Protein AF-A0A9P7CN71-F1 (afdb_monomer_lite)

Sequence (137 aa):
MPISDICSRIMKSNPVYAEQPRELWTERIKKVLKEKPFFGEIQRKGKTADGSPKENLYYYNSELDPVEWRKATYTQVGRSARKCTLKDKQYFWKIPPKLGRHRSSYIPPPANPSEIKSKRSRQFEQNENNEPKKTKL

Foldseek 3Di:
DFLVVVLVVVCVVPVVVVVDDSVVSSVVSVVVLVPQPQKDWEDADDADPVRHGDGIDIFGHLVRDPDVVVSVVCVVPDDGDDPVNSYRDDDDDDDPPDPPPDDDPDPDDPPDPVVVVVVVVVVVVVVVVPDDDDDDD

pLDDT: mean 79.13, std 15.96, range [38.88, 96.06]

Radius of gyration: 28.4 Å; chains: 1; bounding box: 58×43×79 Å

Structure (mmCIF, N/CA/C/O backbone):
data_AF-A0A9P7CN71-F1
#
_entry.id   AF-A0A9P7CN71-F1
#
loop_
_atom_site.group_PDB
_atom_site.id
_atom_site.type_symbol
_atom_site.label_atom_id
_atom_site.label_alt_id
_atom_site.label_comp_id
_atom_site.label_asym_id
_atom_site.label_entity_id
_atom_site.label_seq_id
_atom_site.pdbx_PDB_ins_code
_atom_site.Cartn_x
_atom_site.Cartn_y
_atom_site.Cartn_z
_atom_site.occupancy
_atom_site.B_iso_or_equiv
_atom_site.auth_seq_id
_atom_site.auth_comp_id
_atom_site.auth_asym_id
_atom_site.auth_atom_id
_atom_site.pdbx_PDB_model_num
ATOM 1 N N . MET A 1 1 ? 2.299 1.800 1.658 1.00 88.62 1 MET A N 1
ATOM 2 C CA . MET A 1 1 ? 1.916 2.703 0.557 1.00 88.62 1 MET A CA 1
ATOM 3 C C . MET A 1 1 ? 0.434 2.514 0.263 1.00 88.62 1 MET A C 1
ATOM 5 O O . MET A 1 1 ? 0.020 1.360 0.231 1.00 88.62 1 MET A O 1
ATOM 9 N N . PRO A 1 2 ? -0.372 3.580 0.143 1.00 93.69 2 PRO A N 1
ATOM 10 C CA . PRO A 1 2 ? -1.784 3.451 -0.221 1.00 93.69 2 PRO A CA 1
ATOM 11 C C . PRO A 1 2 ? -1.941 3.024 -1.689 1.00 93.69 2 PRO A C 1
ATOM 13 O O . PRO A 1 2 ? -1.041 3.264 -2.496 1.00 93.69 2 PRO A O 1
ATOM 16 N N . ILE A 1 3 ? -3.071 2.398 -2.039 1.00 94.50 3 ILE A N 1
ATOM 17 C CA . ILE A 1 3 ? -3.328 1.925 -3.415 1.00 94.50 3 ILE A CA 1
ATOM 18 C C . ILE A 1 3 ? -3.341 3.098 -4.396 1.00 94.50 3 ILE A C 1
ATOM 20 O O . ILE A 1 3 ? -2.795 2.978 -5.491 1.00 94.50 3 ILE A O 1
ATOM 24 N N . SER A 1 4 ? -3.898 4.238 -3.986 1.00 92.94 4 SER A N 1
ATOM 25 C CA . SER A 1 4 ? -3.898 5.473 -4.768 1.00 92.94 4 SER A CA 1
ATOM 26 C C . SER A 1 4 ? -2.498 5.888 -5.246 1.00 92.94 4 SER A C 1
ATOM 28 O O . SER A 1 4 ? -2.334 6.190 -6.428 1.00 92.94 4 SER A O 1
ATOM 30 N N . ASP A 1 5 ? -1.489 5.849 -4.367 1.00 94.12 5 ASP A N 1
ATOM 31 C CA . ASP A 1 5 ? -0.086 6.173 -4.681 1.00 94.12 5 ASP A CA 1
ATOM 32 C C . ASP A 1 5 ? 0.562 5.089 -5.557 1.00 94.12 5 ASP A C 1
ATOM 34 O O . ASP A 1 5 ? 1.234 5.407 -6.537 1.00 94.12 5 ASP A O 1
ATOM 38 N N . ILE A 1 6 ? 0.300 3.804 -5.280 1.00 93.75 6 ILE A N 1
ATOM 39 C CA . ILE A 1 6 ? 0.780 2.695 -6.128 1.00 93.75 6 ILE A CA 1
ATOM 40 C C . ILE A 1 6 ? 0.279 2.871 -7.568 1.00 93.75 6 ILE A C 1
ATOM 42 O O . ILE A 1 6 ? 1.067 2.814 -8.511 1.00 93.75 6 ILE A O 1
ATOM 46 N N . CYS A 1 7 ? -1.019 3.129 -7.731 1.00 93.81 7 CYS A N 1
ATOM 47 C CA . CYS A 1 7 ? -1.660 3.335 -9.026 1.00 93.81 7 CYS A CA 1
ATOM 48 C C . CYS A 1 7 ? -1.035 4.524 -9.775 1.00 93.81 7 CYS A C 1
ATOM 50 O O . CYS A 1 7 ? -0.598 4.377 -10.916 1.00 93.81 7 CYS A O 1
ATOM 52 N N . SER A 1 8 ? -0.875 5.667 -9.098 1.00 93.62 8 SER A N 1
ATOM 53 C CA . SER A 1 8 ? -0.239 6.856 -9.677 1.00 93.62 8 SER A CA 1
ATOM 54 C C . SER A 1 8 ? 1.209 6.602 -10.118 1.00 93.62 8 SER A C 1
ATOM 56 O O . SER A 1 8 ? 1.625 7.072 -11.176 1.00 93.62 8 SER A O 1
ATOM 58 N N . ARG A 1 9 ? 1.992 5.838 -9.344 1.00 93.38 9 ARG A N 1
ATOM 59 C CA . ARG A 1 9 ? 3.378 5.491 -9.708 1.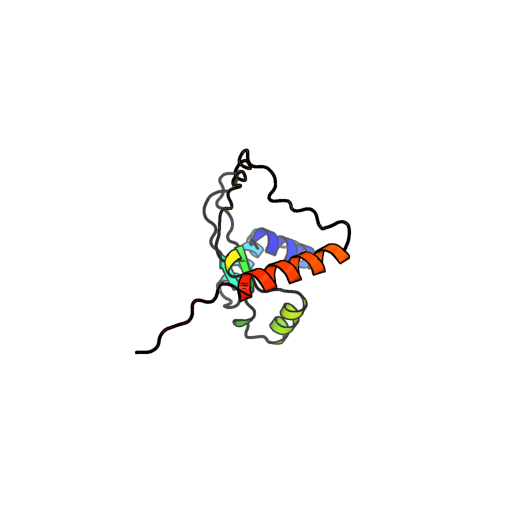00 93.38 9 ARG A CA 1
ATOM 60 C C . ARG A 1 9 ? 3.452 4.568 -10.915 1.00 93.38 9 ARG A C 1
ATOM 62 O O . ARG A 1 9 ? 4.297 4.799 -11.774 1.00 93.38 9 ARG A O 1
ATOM 69 N N . ILE A 1 10 ? 2.576 3.565 -10.993 1.00 92.69 10 ILE A N 1
ATOM 70 C CA . ILE A 1 10 ? 2.508 2.646 -12.137 1.00 92.69 10 ILE A CA 1
ATOM 71 C C . ILE A 1 10 ? 2.222 3.435 -13.416 1.00 92.69 10 ILE A C 1
ATOM 73 O O . ILE A 1 10 ? 2.990 3.330 -14.371 1.00 92.69 10 ILE A O 1
ATOM 77 N N . MET A 1 11 ? 1.195 4.289 -13.392 1.00 92.00 11 MET A N 1
ATOM 78 C CA . MET A 1 11 ? 0.826 5.141 -14.529 1.00 92.00 11 MET A CA 1
ATOM 79 C C . MET A 1 11 ? 1.957 6.094 -14.931 1.00 92.00 11 MET A C 1
ATOM 81 O O . MET A 1 11 ? 2.211 6.288 -16.114 1.00 92.00 11 MET A O 1
ATOM 85 N N . LYS A 1 12 ? 2.685 6.653 -13.956 1.00 92.31 12 LYS A N 1
ATOM 86 C CA . LYS A 1 12 ? 3.843 7.515 -14.229 1.00 92.31 12 LYS A CA 1
ATOM 87 C C . LYS A 1 12 ? 5.017 6.752 -14.851 1.00 92.31 12 LYS A C 1
ATOM 89 O O . LYS A 1 12 ? 5.702 7.297 -15.708 1.00 92.31 12 LYS A O 1
ATOM 94 N N . SER A 1 13 ? 5.285 5.528 -14.396 1.00 92.62 13 SER A N 1
ATOM 95 C CA . SER A 1 13 ? 6.391 4.708 -14.911 1.00 92.62 13 SER A CA 1
ATOM 96 C C . SER A 1 13 ? 6.112 4.098 -16.280 1.00 92.62 13 SER A C 1
ATOM 98 O O . SER A 1 13 ? 7.044 3.865 -17.043 1.00 92.62 13 SER A O 1
ATOM 100 N N . ASN A 1 14 ? 4.845 3.818 -16.580 1.00 91.38 14 ASN A N 1
ATOM 101 C CA . ASN A 1 14 ? 4.437 3.221 -17.836 1.00 91.38 14 ASN A CA 1
ATOM 102 C C . ASN A 1 14 ? 3.117 3.870 -18.295 1.00 91.38 14 ASN A C 1
ATOM 104 O O . ASN A 1 14 ? 2.047 3.505 -17.794 1.00 91.38 14 ASN A O 1
ATOM 108 N N . PRO A 1 15 ? 3.189 4.828 -19.237 1.00 89.00 15 PRO A N 1
ATOM 109 C CA . PRO A 1 15 ? 2.038 5.621 -19.654 1.00 89.00 15 PRO A CA 1
ATOM 110 C C . PRO A 1 15 ? 0.995 4.811 -20.431 1.00 89.00 15 PRO A C 1
ATOM 112 O O . PRO A 1 15 ? -0.152 5.237 -20.497 1.00 89.00 15 PRO A O 1
ATOM 115 N N . VAL A 1 16 ? 1.337 3.623 -20.946 1.00 90.81 16 VAL A N 1
ATOM 116 C CA . VAL A 1 16 ? 0.387 2.730 -21.642 1.00 90.81 16 VAL A CA 1
ATOM 117 C C . VAL A 1 16 ? -0.798 2.373 -20.739 1.00 90.81 16 VAL A C 1
ATOM 119 O O . VAL A 1 16 ? -1.925 2.204 -21.191 1.00 90.81 16 VAL A O 1
ATOM 122 N N . TYR A 1 17 ? -0.577 2.308 -19.425 1.00 86.88 17 TYR A N 1
ATOM 123 C CA . TYR A 1 17 ? -1.642 1.997 -18.476 1.00 86.88 17 TYR A CA 1
ATOM 124 C C . TYR A 1 17 ? -2.588 3.174 -18.195 1.00 86.88 17 TYR A C 1
ATOM 126 O O . TYR A 1 17 ? -3.634 2.957 -17.586 1.00 86.88 17 TYR A O 1
ATOM 134 N N . ALA A 1 18 ? -2.265 4.394 -18.638 1.00 86.31 18 ALA A N 1
ATOM 135 C CA . ALA A 1 18 ? -3.106 5.575 -18.441 1.00 86.31 18 ALA A CA 1
ATOM 136 C C . ALA A 1 18 ? -4.324 5.630 -19.384 1.00 86.31 18 ALA A C 1
ATOM 138 O O . ALA A 1 18 ? -5.238 6.410 -19.137 1.00 86.31 18 ALA A O 1
ATOM 139 N N . GLU A 1 19 ? -4.368 4.795 -20.429 1.00 88.50 19 GLU A N 1
ATOM 140 C CA . GLU A 1 19 ? -5.502 4.725 -21.368 1.00 88.50 19 GLU A CA 1
ATOM 141 C C . GLU A 1 19 ? -6.773 4.134 -20.740 1.00 88.50 19 GLU A C 1
ATOM 143 O O . GLU A 1 19 ? -7.879 4.328 -21.238 1.00 88.50 19 GLU A O 1
ATOM 148 N N . GLN A 1 20 ? -6.622 3.385 -19.648 1.00 88.75 20 GLN A N 1
ATOM 149 C CA . GLN A 1 20 ? -7.712 2.691 -18.969 1.00 88.75 20 GLN A CA 1
ATOM 150 C C . GLN A 1 20 ? -8.155 3.449 -17.708 1.00 88.75 20 GLN A C 1
ATOM 152 O O . GLN A 1 20 ? -7.338 4.127 -17.076 1.00 88.75 20 GLN A O 1
ATOM 157 N N . PRO A 1 21 ? -9.425 3.300 -17.280 1.00 91.44 21 PRO A N 1
ATOM 158 C CA . PRO A 1 21 ? -9.941 4.002 -16.112 1.00 91.44 21 PRO A CA 1
ATOM 159 C C . PRO A 1 21 ? -9.189 3.620 -14.833 1.00 91.44 21 PRO A C 1
ATOM 161 O O . PRO A 1 21 ? -8.796 2.467 -14.611 1.00 91.44 21 PRO A O 1
ATOM 164 N N . ARG A 1 22 ? -9.001 4.609 -13.955 1.00 90.12 22 ARG A N 1
ATOM 165 C CA . ARG A 1 22 ? -8.217 4.460 -12.722 1.00 90.12 22 ARG A CA 1
ATOM 166 C C . ARG A 1 22 ? -8.863 3.487 -11.742 1.00 90.12 22 ARG A C 1
ATOM 168 O O . ARG A 1 22 ? -8.158 2.796 -11.005 1.00 90.12 22 ARG A O 1
ATOM 175 N N . GLU A 1 23 ? -10.185 3.410 -11.738 1.00 91.62 23 GLU A N 1
ATOM 176 C CA . GLU A 1 23 ? -10.988 2.524 -10.897 1.00 91.62 23 GLU A CA 1
ATOM 177 C C . GLU A 1 23 ? -10.666 1.060 -11.209 1.00 91.62 23 GLU A C 1
ATOM 179 O O . GLU A 1 23 ? -10.363 0.278 -10.309 1.00 91.62 23 GLU A O 1
ATOM 184 N N . LEU A 1 24 ? -10.598 0.722 -12.498 1.00 92.88 24 LEU A N 1
ATOM 185 C CA . LEU A 1 24 ? -10.271 -0.620 -12.973 1.00 92.88 24 LEU A CA 1
ATOM 186 C C . LEU A 1 24 ? -8.857 -1.040 -12.551 1.00 92.88 24 LEU A C 1
ATOM 188 O O . LEU A 1 24 ? -8.647 -2.166 -12.094 1.00 92.88 24 LEU A O 1
ATOM 192 N N . TRP A 1 25 ? -7.882 -0.131 -12.624 1.00 92.50 25 TRP A N 1
ATOM 193 C CA . TRP A 1 25 ? -6.540 -0.399 -12.101 1.00 92.50 25 TRP A CA 1
ATOM 194 C C . TRP A 1 25 ? -6.509 -0.535 -10.586 1.00 92.50 25 TRP A C 1
ATOM 196 O O . TRP A 1 25 ? -5.825 -1.412 -10.062 1.00 92.50 25 TRP A O 1
ATOM 206 N N . THR A 1 26 ? -7.273 0.290 -9.879 1.00 92.56 26 THR A N 1
ATOM 207 C CA . THR A 1 26 ? -7.370 0.253 -8.417 1.00 92.56 26 THR A CA 1
ATOM 208 C C . THR A 1 26 ? -7.888 -1.102 -7.938 1.00 92.56 26 THR A C 1
ATOM 210 O O . THR A 1 26 ? -7.305 -1.698 -7.029 1.00 92.56 26 THR A O 1
ATOM 213 N N . GLU A 1 27 ? -8.922 -1.643 -8.584 1.00 94.50 27 GLU A N 1
ATOM 214 C CA . GLU A 1 27 ? -9.450 -2.973 -8.270 1.00 94.50 27 GLU A CA 1
ATOM 215 C C . GLU A 1 27 ? -8.464 -4.094 -8.607 1.00 94.50 27 GLU A C 1
ATOM 217 O O . GLU A 1 27 ? -8.239 -4.987 -7.784 1.00 94.50 27 GLU A O 1
ATOM 222 N N . ARG A 1 28 ? -7.816 -4.027 -9.777 1.00 94.75 28 ARG A N 1
ATOM 223 C CA . ARG A 1 28 ? -6.788 -5.002 -10.178 1.00 94.75 28 ARG A CA 1
ATOM 224 C C . ARG A 1 28 ? -5.624 -5.031 -9.192 1.00 94.75 28 ARG A C 1
ATOM 226 O O . ARG A 1 28 ? -5.231 -6.105 -8.741 1.00 94.75 28 ARG A O 1
ATOM 233 N N . ILE A 1 29 ? -5.110 -3.863 -8.811 1.00 95.19 29 ILE A N 1
ATOM 234 C CA . ILE A 1 29 ? -4.029 -3.733 -7.829 1.00 95.19 29 ILE A CA 1
ATOM 235 C C . ILE A 1 29 ? -4.480 -4.308 -6.484 1.00 95.19 29 ILE A C 1
ATOM 237 O O . ILE A 1 29 ? -3.772 -5.123 -5.898 1.00 95.19 29 ILE A O 1
ATOM 241 N N . LYS A 1 30 ? -5.685 -3.959 -6.017 1.00 95.25 30 LYS A N 1
ATOM 242 C CA . LYS A 1 30 ? -6.244 -4.484 -4.764 1.00 95.25 30 LYS A CA 1
ATOM 243 C C . LYS A 1 30 ? -6.354 -6.010 -4.771 1.00 95.25 30 LYS A C 1
ATOM 245 O O . LYS A 1 30 ? -6.052 -6.638 -3.759 1.00 95.25 30 LYS A O 1
ATOM 250 N N . LYS A 1 31 ? -6.757 -6.608 -5.896 1.00 96.06 31 LYS A N 1
ATOM 251 C CA . LYS A 1 31 ? -6.814 -8.066 -6.064 1.00 96.06 31 LYS A CA 1
ATOM 252 C C . LYS A 1 31 ? -5.422 -8.687 -5.946 1.00 96.06 31 LYS A C 1
ATOM 254 O O . LYS A 1 31 ? -5.231 -9.581 -5.128 1.00 96.06 31 LYS A O 1
ATOM 259 N N . VAL A 1 32 ? -4.443 -8.168 -6.686 1.00 95.69 32 VAL A N 1
ATOM 260 C CA . VAL A 1 32 ? -3.059 -8.676 -6.667 1.00 95.69 32 VAL A CA 1
ATOM 261 C C . VAL A 1 32 ? -2.436 -8.566 -5.273 1.00 95.69 32 VAL A C 1
ATOM 263 O O . VAL A 1 32 ? -1.809 -9.515 -4.807 1.00 95.69 32 VAL A O 1
ATOM 266 N N . LEU A 1 33 ? -2.642 -7.442 -4.582 1.00 95.00 33 LEU A N 1
ATOM 267 C CA . LEU A 1 33 ? -2.110 -7.217 -3.235 1.00 95.00 33 LEU A CA 1
ATOM 268 C C . LEU A 1 33 ? -2.702 -8.165 -2.184 1.00 95.00 33 LEU A C 1
ATOM 270 O O . LEU A 1 33 ? -2.040 -8.432 -1.189 1.00 95.00 33 LEU A O 1
ATOM 274 N N . LYS A 1 34 ? -3.926 -8.666 -2.388 1.00 93.88 34 LYS A N 1
ATOM 275 C CA . LYS A 1 34 ? -4.559 -9.650 -1.495 1.00 93.88 34 LYS A CA 1
ATOM 276 C C . LYS A 1 34 ? -4.203 -11.092 -1.839 1.00 93.88 34 LYS A C 1
ATOM 278 O O . LYS A 1 34 ? -4.157 -11.932 -0.950 1.00 93.88 34 LYS A O 1
ATOM 283 N N . GLU A 1 35 ? -4.008 -11.385 -3.120 1.00 95.75 35 GLU A N 1
ATOM 284 C CA . GLU A 1 35 ? -3.757 -12.743 -3.603 1.00 95.75 35 GLU A CA 1
ATOM 285 C C . GLU A 1 35 ? -2.313 -13.192 -3.350 1.00 95.75 35 GLU A C 1
ATOM 287 O O . GLU A 1 35 ? -2.061 -14.369 -3.097 1.00 95.75 35 GLU A O 1
ATOM 292 N N . LYS A 1 36 ? -1.342 -12.276 -3.445 1.00 95.12 36 LYS A N 1
ATOM 293 C CA . LYS A 1 36 ? 0.075 -12.640 -3.352 1.00 95.12 36 LYS A CA 1
ATOM 294 C C . LYS A 1 36 ? 0.589 -12.578 -1.904 1.00 95.12 36 LYS A C 1
ATOM 296 O O . LYS A 1 36 ? 0.446 -11.541 -1.261 1.00 95.12 36 LYS A O 1
ATOM 301 N N . PRO A 1 37 ? 1.280 -13.627 -1.412 1.00 92.50 37 PRO A N 1
ATOM 302 C CA . PRO A 1 37 ? 1.677 -13.743 -0.001 1.00 92.50 37 PRO A CA 1
ATOM 303 C C . PRO A 1 37 ? 2.793 -12.774 0.419 1.00 92.50 37 PRO A C 1
ATOM 305 O O . PRO A 1 37 ? 2.955 -12.479 1.599 1.00 92.50 37 PRO A O 1
ATOM 308 N N . PHE A 1 38 ? 3.563 -12.257 -0.539 1.00 92.25 38 PHE A N 1
ATOM 309 C CA . PHE A 1 38 ? 4.652 -11.303 -0.307 1.00 92.25 38 PHE A CA 1
ATOM 310 C C . PHE A 1 38 ? 4.191 -9.845 -0.210 1.00 92.25 38 PHE A C 1
ATOM 312 O O . PHE A 1 38 ? 5.021 -8.953 -0.033 1.00 92.25 38 PHE A O 1
ATOM 319 N N . PHE A 1 39 ? 2.888 -9.576 -0.290 1.00 93.69 39 PHE A N 1
ATOM 320 C CA . PHE A 1 39 ? 2.334 -8.273 0.054 1.00 93.69 39 PHE A CA 1
ATOM 321 C C . PHE A 1 39 ? 1.618 -8.345 1.397 1.00 93.69 39 PHE A C 1
ATOM 323 O O . PHE A 1 39 ? 0.773 -9.202 1.630 1.00 93.69 39 PHE A O 1
ATOM 330 N N . GLY A 1 40 ? 1.967 -7.425 2.290 1.00 92.50 40 GLY A N 1
ATOM 331 C CA . GLY A 1 40 ? 1.276 -7.250 3.557 1.00 92.50 40 GLY A CA 1
ATOM 332 C C . GLY A 1 40 ? 0.407 -6.000 3.558 1.00 92.50 40 GLY A C 1
ATOM 333 O O . GLY A 1 40 ? 0.684 -5.028 2.852 1.00 92.50 40 GLY A O 1
ATOM 334 N N . GLU A 1 41 ? -0.629 -6.021 4.393 1.00 94.12 41 GLU A N 1
ATOM 335 C CA . GLU A 1 41 ? -1.586 -4.933 4.574 1.00 94.12 41 GLU A CA 1
ATOM 336 C C . GLU A 1 41 ? -1.528 -4.401 6.011 1.00 94.12 41 GLU A C 1
ATOM 338 O O . GLU A 1 41 ? -1.534 -5.151 6.985 1.00 94.12 41 GLU A O 1
ATOM 343 N N . ILE A 1 42 ? -1.504 -3.079 6.142 1.00 92.25 42 ILE A N 1
ATOM 344 C CA . ILE A 1 42 ? -1.626 -2.345 7.395 1.00 92.25 42 ILE A CA 1
ATOM 345 C C . ILE A 1 42 ? -2.977 -1.645 7.346 1.00 92.25 42 ILE A C 1
ATOM 347 O O . ILE A 1 42 ? -3.161 -0.656 6.626 1.00 92.25 42 ILE A O 1
ATOM 351 N N . GLN A 1 43 ? -3.921 -2.173 8.118 1.00 92.06 43 GLN A N 1
ATOM 352 C CA . GLN A 1 43 ? -5.250 -1.594 8.242 1.00 92.06 43 GLN A CA 1
ATOM 353 C C . GLN A 1 43 ? -5.165 -0.285 9.018 1.00 92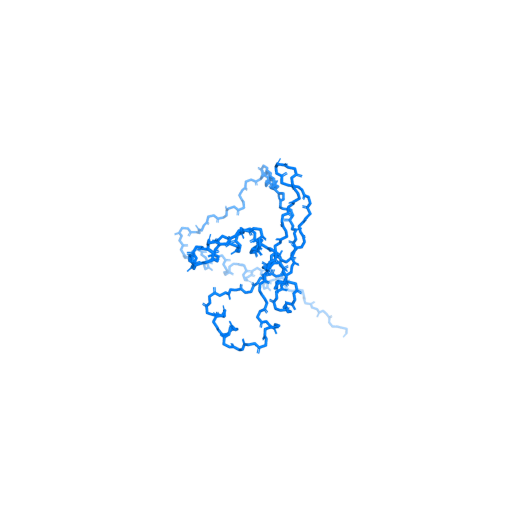.06 43 GLN A C 1
ATOM 355 O O . GLN A 1 43 ? -4.713 -0.265 10.168 1.00 92.06 43 GLN A O 1
ATOM 360 N N . ARG A 1 44 ? -5.588 0.808 8.384 1.00 90.62 44 ARG A N 1
ATOM 361 C CA . ARG A 1 44 ? -5.594 2.127 9.016 1.00 90.62 44 ARG A CA 1
ATOM 362 C C . ARG A 1 44 ? -6.970 2.437 9.556 1.00 90.62 44 ARG A C 1
ATOM 364 O O . ARG A 1 44 ? -7.976 2.176 8.905 1.00 90.62 44 ARG A O 1
ATOM 371 N N . LYS A 1 45 ? -7.012 2.986 10.767 1.00 88.69 45 LYS A N 1
ATOM 372 C CA . LYS A 1 45 ? -8.272 3.334 11.428 1.00 88.69 45 LYS A CA 1
ATOM 373 C C . LYS A 1 45 ? -8.532 4.832 11.323 1.00 88.69 45 LYS A C 1
ATOM 375 O O . LYS A 1 45 ? -7.615 5.654 11.308 1.00 88.69 45 LYS A O 1
ATOM 380 N N . GLY A 1 46 ? -9.813 5.183 11.295 1.00 88.00 46 GLY A N 1
ATOM 381 C CA . GLY A 1 46 ? -10.278 6.566 11.286 1.00 88.00 46 GLY A CA 1
ATOM 382 C C . GLY A 1 46 ? -10.530 7.131 9.890 1.00 88.00 46 GLY A C 1
ATOM 383 O O . GLY A 1 46 ? -10.533 6.420 8.885 1.00 88.00 46 GLY A O 1
ATOM 384 N N . LYS A 1 47 ? -10.780 8.438 9.866 1.00 90.81 47 LYS A N 1
ATOM 385 C CA . LYS A 1 47 ? -11.193 9.191 8.682 1.00 90.81 47 LYS A CA 1
ATOM 386 C C . LYS A 1 47 ? -10.124 10.211 8.284 1.00 90.81 47 LYS A C 1
ATOM 388 O O . LYS A 1 47 ? -9.256 10.568 9.086 1.00 90.81 47 LYS A O 1
ATOM 393 N N . THR A 1 48 ? -10.148 10.617 7.027 1.00 87.88 48 THR A N 1
ATOM 394 C CA . THR A 1 48 ? -9.412 11.758 6.477 1.00 87.88 48 THR A CA 1
ATOM 395 C C . THR A 1 48 ? -10.113 13.067 6.864 1.00 87.88 48 THR A C 1
ATOM 397 O O . THR A 1 48 ? -11.176 13.043 7.490 1.00 87.88 48 THR A O 1
ATOM 400 N N . ALA A 1 49 ? -9.516 14.210 6.510 1.00 86.62 49 ALA A N 1
ATOM 401 C CA . ALA A 1 49 ? -10.128 15.526 6.722 1.00 86.62 49 ALA A CA 1
ATOM 402 C C . ALA A 1 49 ? -11.482 15.657 6.001 1.00 86.62 49 ALA A C 1
ATOM 404 O O . ALA A 1 49 ? -12.404 16.261 6.537 1.00 86.62 49 ALA A O 1
ATOM 405 N N . ASP A 1 50 ? -11.623 14.989 4.855 1.00 87.19 50 ASP A N 1
ATOM 406 C CA . ASP A 1 50 ? -12.839 14.989 4.034 1.00 87.19 50 ASP A CA 1
ATOM 407 C C . ASP A 1 50 ? -13.905 14.007 4.557 1.00 87.19 50 ASP A C 1
ATOM 409 O O . ASP A 1 50 ? -14.942 13.796 3.934 1.00 87.19 50 ASP A O 1
ATOM 413 N N . GLY A 1 51 ? -13.644 13.337 5.685 1.00 85.31 51 GLY A N 1
ATOM 414 C CA . GLY A 1 51 ? -14.550 12.361 6.289 1.00 85.31 51 GLY A CA 1
ATOM 415 C C . GLY A 1 51 ? -14.520 10.970 5.646 1.00 85.31 51 GLY A C 1
ATOM 416 O O . GLY A 1 51 ? -15.148 10.047 6.178 1.00 85.31 51 GLY A O 1
ATOM 417 N N . SER A 1 52 ? -13.763 10.776 4.562 1.00 86.81 52 SER A N 1
ATOM 418 C CA . SER A 1 52 ? -13.581 9.466 3.932 1.00 86.81 52 SER A CA 1
ATOM 419 C C . SER A 1 52 ? -12.716 8.540 4.803 1.00 86.81 52 SER A C 1
ATOM 421 O O . SER A 1 52 ? -11.848 9.011 5.542 1.00 86.81 52 SER A O 1
ATOM 423 N N . PRO A 1 53 ? -12.929 7.213 4.785 1.00 88.50 53 PRO A N 1
ATOM 424 C CA . PRO A 1 53 ? -12.057 6.283 5.497 1.00 88.50 53 PRO A CA 1
ATOM 425 C C . PRO A 1 53 ? -10.605 6.404 5.021 1.00 88.50 53 PRO A C 1
ATOM 427 O O . PRO A 1 53 ? -10.346 6.530 3.824 1.00 88.50 53 PRO A O 1
ATOM 430 N N . LYS A 1 54 ? -9.639 6.339 5.945 1.00 89.94 54 LYS A N 1
ATOM 431 C CA . LYS A 1 54 ? -8.221 6.304 5.560 1.00 89.94 54 LYS A CA 1
ATOM 432 C C . LYS A 1 54 ? -7.925 5.041 4.753 1.00 89.94 54 LYS A C 1
ATOM 434 O O . LYS A 1 54 ? -8.264 3.939 5.171 1.00 89.94 54 LYS A O 1
ATOM 439 N N . GLU A 1 55 ? -7.221 5.201 3.637 1.00 92.31 55 GLU A N 1
ATOM 440 C CA . GLU A 1 55 ? -6.744 4.062 2.853 1.00 92.31 55 GLU A CA 1
ATOM 441 C C . GLU A 1 55 ? -5.730 3.225 3.644 1.00 92.31 55 GLU A C 1
ATOM 443 O O . GLU A 1 55 ? -4.835 3.765 4.311 1.00 92.31 55 GLU A O 1
ATOM 448 N N . ASN A 1 56 ? -5.847 1.901 3.513 1.00 93.19 56 ASN A N 1
ATOM 449 C CA . ASN A 1 56 ? -4.888 0.943 4.053 1.00 93.19 56 ASN A CA 1
ATOM 450 C C . ASN A 1 56 ? -3.522 1.106 3.379 1.00 93.19 56 ASN A C 1
ATOM 452 O O . ASN A 1 56 ? -3.417 1.526 2.225 1.00 93.19 56 ASN A O 1
ATOM 456 N N . LEU A 1 57 ? -2.456 0.765 4.105 1.00 93.00 57 LEU A N 1
ATOM 457 C CA . LEU A 1 57 ? -1.101 0.797 3.561 1.00 93.00 57 LEU A CA 1
ATOM 458 C C . LEU A 1 57 ? -0.633 -0.608 3.237 1.00 93.00 57 LEU A C 1
ATOM 460 O O . LEU A 1 57 ? -0.739 -1.503 4.060 1.00 93.00 57 LEU A O 1
ATOM 464 N N . TYR A 1 58 ? -0.004 -0.756 2.083 1.00 93.69 58 TYR A N 1
ATOM 465 C CA . TYR A 1 58 ? 0.591 -2.011 1.656 1.00 93.69 58 TYR A CA 1
ATOM 466 C C . TYR A 1 58 ? 2.114 -1.941 1.704 1.00 93.69 58 TYR A C 1
ATOM 468 O O . TYR A 1 58 ? 2.706 -0.871 1.507 1.00 93.69 58 TYR A O 1
ATOM 476 N N . TYR A 1 59 ? 2.750 -3.067 1.994 1.00 91.62 59 TYR A N 1
ATOM 477 C CA . TYR A 1 59 ? 4.201 -3.209 1.997 1.00 91.62 59 TYR A CA 1
ATOM 478 C C . TYR A 1 59 ? 4.605 -4.524 1.339 1.00 91.62 59 TYR A C 1
ATOM 480 O O . TYR A 1 59 ? 3.827 -5.472 1.290 1.00 91.62 59 TYR A O 1
ATOM 488 N N . TYR A 1 60 ? 5.831 -4.565 0.832 1.00 91.12 60 TYR A N 1
ATOM 489 C CA . TYR A 1 60 ? 6.423 -5.759 0.247 1.00 91.12 60 TYR A CA 1
ATOM 490 C C . TYR A 1 60 ? 7.281 -6.489 1.288 1.00 91.12 60 TYR A C 1
ATOM 492 O O . TYR A 1 60 ? 8.011 -5.849 2.050 1.00 91.12 60 TYR A O 1
ATOM 500 N N . ASN A 1 61 ? 7.168 -7.815 1.326 1.00 89.88 61 ASN A N 1
ATOM 501 C CA . ASN A 1 61 ? 7.922 -8.710 2.191 1.00 89.88 61 ASN A CA 1
ATOM 502 C C . ASN A 1 61 ? 8.732 -9.698 1.341 1.00 89.88 61 ASN A C 1
ATOM 504 O O . ASN A 1 61 ? 8.181 -10.663 0.814 1.00 89.88 61 ASN A O 1
ATOM 508 N N . SER A 1 62 ? 10.042 -9.468 1.251 1.00 89.25 62 SER A N 1
ATOM 509 C CA . SER A 1 62 ? 10.971 -10.295 0.475 1.00 89.25 62 SER A CA 1
ATOM 510 C C . SER A 1 62 ? 11.069 -11.740 0.967 1.00 89.25 62 SER A C 1
ATOM 512 O O . SER A 1 62 ? 11.354 -12.624 0.171 1.00 89.25 62 SER A O 1
ATOM 514 N N . GLU A 1 63 ? 10.819 -12.001 2.251 1.00 88.25 63 GLU A N 1
ATOM 515 C CA . GLU A 1 63 ? 10.944 -13.350 2.828 1.00 88.25 63 GLU A CA 1
ATOM 516 C C . GLU A 1 63 ? 9.882 -14.322 2.299 1.00 88.25 63 GLU A C 1
ATOM 518 O O . GLU A 1 63 ? 10.095 -15.528 2.271 1.00 88.25 63 GLU A O 1
ATOM 523 N N . LEU A 1 64 ? 8.729 -13.795 1.877 1.00 90.12 64 LEU A N 1
ATOM 524 C CA . LEU A 1 64 ? 7.597 -14.582 1.379 1.00 90.12 64 LEU A CA 1
ATOM 525 C C . LEU A 1 64 ? 7.522 -14.594 -0.155 1.00 90.12 64 LEU A C 1
ATOM 527 O O . LEU A 1 64 ? 6.549 -15.099 -0.718 1.00 90.12 64 LEU A O 1
ATOM 531 N N . ASP A 1 65 ? 8.498 -13.991 -0.840 1.00 92.31 65 ASP A N 1
ATOM 532 C CA . ASP A 1 65 ? 8.529 -13.962 -2.299 1.00 92.31 65 ASP A CA 1
ATOM 533 C C . ASP A 1 65 ? 9.192 -15.247 -2.838 1.00 92.31 65 ASP A C 1
ATOM 535 O O . ASP A 1 65 ? 10.346 -15.519 -2.507 1.00 92.31 65 ASP A O 1
ATOM 539 N N . PRO A 1 66 ? 8.509 -16.051 -3.676 1.00 93.12 66 PRO A N 1
ATOM 540 C CA . PRO A 1 66 ? 9.106 -17.251 -4.266 1.00 93.12 66 PRO A CA 1
ATOM 541 C C . PRO A 1 66 ? 10.148 -16.957 -5.362 1.00 93.12 66 PRO A C 1
ATOM 543 O O . PRO A 1 66 ? 10.811 -17.871 -5.843 1.00 93.12 66 PRO A O 1
ATOM 546 N N . VAL A 1 67 ? 10.276 -15.706 -5.810 1.00 94.06 67 VAL A N 1
ATOM 547 C CA . VAL A 1 67 ? 11.092 -15.306 -6.958 1.00 94.06 67 VAL A CA 1
ATOM 548 C C . VAL A 1 67 ? 12.383 -14.633 -6.496 1.00 94.06 67 VAL A C 1
ATOM 550 O O . VAL A 1 67 ? 12.400 -13.469 -6.088 1.00 94.06 67 VAL A O 1
ATOM 553 N N . GLU A 1 68 ? 13.494 -15.351 -6.639 1.00 91.38 68 GLU A N 1
ATOM 554 C CA . GLU A 1 68 ? 14.786 -14.940 -6.078 1.00 91.38 68 GLU A CA 1
ATOM 555 C C . GLU A 1 68 ? 15.347 -13.652 -6.698 1.00 91.38 68 GLU A C 1
ATOM 557 O O . GLU A 1 68 ? 15.857 -12.790 -5.983 1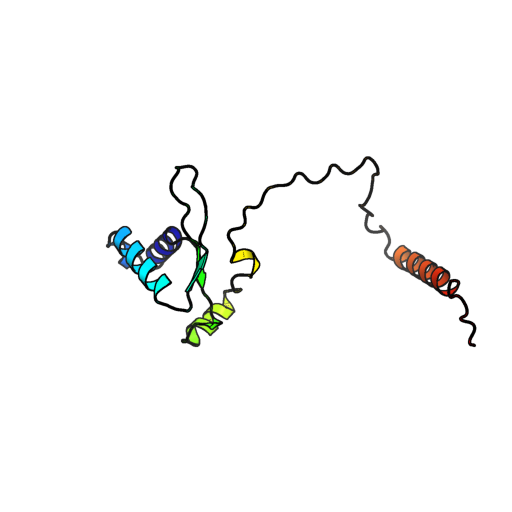.00 91.38 68 GLU A O 1
ATOM 562 N N . TRP A 1 69 ? 15.186 -13.443 -8.009 1.00 92.19 69 TRP A N 1
ATOM 563 C CA . TRP A 1 69 ? 15.687 -12.222 -8.653 1.00 92.19 69 TRP A CA 1
ATOM 564 C C . TRP A 1 69 ? 14.981 -10.959 -8.136 1.00 92.19 69 TRP A C 1
ATOM 566 O O . TRP A 1 69 ? 15.630 -9.931 -7.956 1.00 92.19 69 TRP A O 1
ATOM 576 N N . ARG A 1 70 ? 13.681 -11.033 -7.802 1.00 90.25 70 ARG A N 1
ATOM 577 C CA . ARG A 1 70 ? 12.943 -9.903 -7.202 1.00 90.25 70 ARG A CA 1
ATOM 578 C C . ARG A 1 70 ? 13.456 -9.580 -5.807 1.00 90.25 70 ARG A C 1
ATOM 580 O O . ARG A 1 70 ? 13.600 -8.406 -5.461 1.00 90.25 70 ARG A O 1
ATOM 587 N N . LYS A 1 71 ? 13.755 -10.613 -5.015 1.00 90.00 71 LYS A N 1
ATOM 588 C CA . LYS A 1 71 ? 14.365 -10.467 -3.689 1.00 90.00 71 LYS A CA 1
ATOM 589 C C . LYS A 1 71 ? 15.732 -9.802 -3.792 1.00 90.00 71 LYS A C 1
ATOM 591 O O . LYS A 1 71 ? 15.962 -8.809 -3.110 1.00 90.00 71 LYS A O 1
ATOM 596 N N . ALA A 1 72 ? 16.588 -10.285 -4.691 1.00 88.00 72 ALA A N 1
ATOM 597 C CA . ALA A 1 72 ? 17.922 -9.738 -4.909 1.00 88.00 72 ALA A CA 1
ATOM 598 C C . ALA A 1 72 ? 17.885 -8.252 -5.303 1.00 88.00 72 ALA A C 1
ATOM 600 O O . ALA A 1 72 ? 18.595 -7.443 -4.705 1.00 88.00 72 ALA A O 1
ATOM 601 N N . THR A 1 73 ? 17.010 -7.869 -6.243 1.00 87.94 73 THR A N 1
ATOM 602 C CA . THR A 1 73 ? 16.819 -6.458 -6.615 1.00 87.94 73 THR A CA 1
ATOM 603 C C . THR A 1 73 ? 16.333 -5.631 -5.427 1.00 87.94 73 THR A C 1
ATOM 605 O O . THR A 1 73 ? 16.842 -4.538 -5.196 1.00 87.94 73 THR A O 1
ATOM 608 N N . TYR A 1 74 ? 15.389 -6.143 -4.631 1.00 82.38 74 TYR A N 1
ATOM 609 C CA . TYR A 1 74 ? 14.879 -5.414 -3.471 1.00 82.38 74 TYR A CA 1
ATOM 610 C C . TYR A 1 74 ? 15.965 -5.150 -2.423 1.00 82.38 74 TYR A C 1
ATOM 612 O O . TYR A 1 74 ? 16.013 -4.050 -1.883 1.00 82.38 74 TYR A O 1
ATOM 620 N N . THR A 1 75 ? 16.876 -6.093 -2.178 1.00 77.31 75 THR A N 1
ATOM 621 C CA . THR A 1 75 ? 17.979 -5.922 -1.215 1.00 77.31 75 THR A CA 1
ATOM 622 C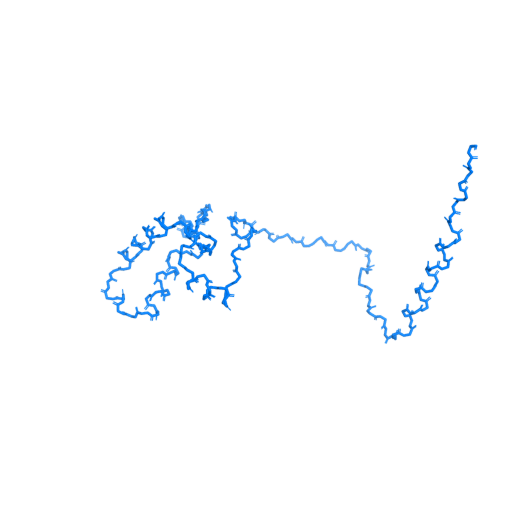 C . THR A 1 75 ? 18.920 -4.769 -1.584 1.00 77.31 75 THR A C 1
ATOM 624 O O . THR A 1 75 ? 19.488 -4.135 -0.697 1.00 77.31 75 THR A O 1
ATOM 627 N N . GLN A 1 76 ? 19.059 -4.449 -2.877 1.00 75.94 76 GLN A N 1
ATOM 628 C CA . GLN A 1 76 ? 19.907 -3.346 -3.349 1.00 75.94 76 GLN A CA 1
ATOM 629 C C . GLN A 1 76 ? 19.309 -1.958 -3.066 1.00 75.94 76 GLN A C 1
ATOM 631 O O . GLN A 1 76 ? 20.050 -0.996 -2.877 1.00 75.94 76 GLN A O 1
ATOM 636 N N . VAL A 1 77 ? 17.978 -1.843 -3.024 1.00 70.88 77 VAL A N 1
ATOM 637 C CA . VAL A 1 77 ? 17.258 -0.555 -2.926 1.00 70.88 77 VAL A CA 1
ATOM 638 C C . VAL A 1 77 ? 16.431 -0.393 -1.649 1.00 70.88 77 VAL A C 1
ATOM 640 O O . VAL A 1 77 ? 16.087 0.727 -1.271 1.00 70.88 77 VAL A O 1
ATOM 643 N N . GLY A 1 78 ? 16.083 -1.481 -0.971 1.00 64.19 78 GLY A N 1
ATOM 644 C CA . GLY A 1 78 ? 15.060 -1.509 0.064 1.00 64.19 78 GLY A CA 1
ATOM 645 C C . GLY A 1 78 ? 15.590 -1.967 1.414 1.00 64.19 78 GLY A C 1
ATOM 646 O O . GLY A 1 78 ? 16.139 -3.054 1.560 1.00 64.19 78 GLY A O 1
ATOM 647 N N . ARG A 1 79 ? 15.328 -1.172 2.457 1.00 65.56 79 ARG A N 1
ATOM 648 C CA . ARG A 1 79 ? 15.219 -1.723 3.812 1.00 65.56 79 ARG A CA 1
ATOM 649 C C . ARG A 1 79 ? 13.794 -2.234 3.983 1.00 65.56 79 ARG A C 1
ATOM 651 O O . ARG A 1 79 ? 12.855 -1.502 3.668 1.00 65.56 79 ARG A O 1
ATOM 658 N N . SER A 1 80 ? 13.635 -3.454 4.493 1.00 66.69 80 SER A N 1
ATOM 659 C CA . SER A 1 80 ? 12.314 -4.006 4.793 1.00 66.69 80 SER A CA 1
ATOM 660 C C . SER A 1 80 ? 11.521 -3.077 5.720 1.00 66.69 80 SER A C 1
ATOM 662 O O . SER A 1 80 ? 12.086 -2.284 6.489 1.00 66.69 80 SER A O 1
ATOM 664 N N . ALA A 1 81 ? 10.190 -3.158 5.644 1.00 69.81 81 ALA A N 1
ATOM 665 C CA . ALA A 1 81 ? 9.325 -2.425 6.560 1.00 69.81 81 ALA A CA 1
ATOM 666 C C . ALA A 1 81 ? 9.708 -2.773 8.009 1.00 69.81 81 ALA A C 1
ATOM 668 O O . ALA A 1 81 ? 9.684 -3.934 8.421 1.00 69.81 81 ALA A O 1
ATOM 669 N N . ARG A 1 82 ? 10.082 -1.764 8.802 1.00 73.19 82 ARG A N 1
ATOM 670 C CA . ARG A 1 82 ? 10.481 -1.980 10.198 1.00 73.19 82 ARG A CA 1
ATOM 671 C C . ARG A 1 82 ? 9.265 -2.447 10.997 1.00 73.19 82 ARG A C 1
ATOM 673 O O . ARG A 1 82 ? 8.160 -1.958 10.789 1.00 73.19 82 ARG A O 1
ATOM 680 N N . LYS A 1 83 ? 9.454 -3.307 12.004 1.00 72.88 83 LYS A N 1
ATOM 681 C CA . LYS A 1 83 ? 8.348 -3.771 12.874 1.00 72.88 83 LYS A CA 1
ATOM 682 C C . LYS A 1 83 ? 7.493 -2.624 13.439 1.00 72.88 83 LYS A C 1
ATOM 684 O O . LYS A 1 83 ? 6.287 -2.774 13.604 1.00 72.88 83 LYS A O 1
ATOM 689 N N . CYS A 1 84 ? 8.103 -1.469 13.720 1.00 66.81 84 CYS A N 1
ATOM 690 C CA . CYS A 1 84 ? 7.396 -0.290 14.219 1.00 66.81 84 CYS A CA 1
ATOM 691 C C . CYS A 1 84 ? 6.448 0.357 13.195 1.00 66.81 84 CYS A C 1
ATOM 693 O O . CYS A 1 84 ? 5.466 0.957 13.619 1.00 66.81 84 CYS A O 1
ATOM 695 N N . THR A 1 85 ? 6.706 0.214 11.890 1.00 76.06 85 THR A N 1
ATOM 696 C CA . THR A 1 85 ? 5.894 0.789 10.805 1.00 76.06 85 THR A CA 1
ATOM 697 C C . THR A 1 85 ? 4.770 -0.133 10.342 1.00 76.06 85 THR A C 1
ATOM 699 O O . THR A 1 85 ? 3.933 0.291 9.559 1.00 76.06 85 THR A O 1
ATOM 702 N N . LEU A 1 86 ? 4.730 -1.382 10.822 1.00 82.62 86 LEU A N 1
ATOM 703 C CA . LEU A 1 86 ? 3.675 -2.356 10.504 1.00 82.62 86 LEU A CA 1
ATOM 704 C C . LEU A 1 86 ? 2.375 -2.125 11.286 1.00 82.62 86 LEU A C 1
ATOM 706 O O . LEU A 1 86 ? 1.382 -2.807 11.058 1.00 82.62 86 LEU A O 1
ATOM 710 N N . LYS A 1 87 ? 2.378 -1.188 12.237 1.00 84.38 87 LYS A N 1
ATOM 711 C CA . LYS A 1 87 ? 1.199 -0.817 13.020 1.00 84.38 87 LYS A CA 1
ATOM 712 C C . LYS A 1 87 ? 0.822 0.621 12.700 1.00 84.38 87 LYS A C 1
ATOM 714 O O . LYS A 1 87 ? 1.690 1.492 12.709 1.00 84.38 87 LYS A O 1
ATOM 719 N N . ASP A 1 88 ? -0.468 0.868 12.492 1.00 84.44 88 ASP A N 1
ATOM 720 C CA . ASP A 1 88 ? -1.009 2.224 12.403 1.00 84.44 88 ASP A CA 1
ATOM 721 C C . ASP A 1 88 ? -0.937 2.869 13.796 1.00 84.44 88 ASP A C 1
ATOM 723 O O . ASP A 1 88 ? -1.764 2.612 14.672 1.00 84.44 88 ASP A O 1
ATOM 727 N N . LYS A 1 89 ? 0.137 3.624 14.048 1.00 81.69 89 LYS A N 1
ATOM 728 C CA . LYS A 1 89 ? 0.349 4.360 15.296 1.00 81.69 89 LYS A CA 1
ATOM 729 C C . LYS A 1 89 ? 0.127 5.842 15.048 1.00 81.69 89 LYS A C 1
ATOM 731 O O . LYS A 1 89 ? 0.823 6.453 14.240 1.00 81.69 89 LYS A O 1
ATOM 736 N N . GLN A 1 90 ? -0.794 6.427 15.803 1.00 81.69 90 GLN A N 1
ATOM 737 C CA . GLN A 1 90 ? -0.927 7.873 15.873 1.00 81.69 90 GLN A CA 1
ATOM 738 C C . GLN A 1 90 ? 0.194 8.425 16.755 1.00 81.69 90 GLN A C 1
ATOM 740 O O . GLN A 1 90 ? 0.287 8.101 17.940 1.00 81.69 90 GLN A O 1
ATOM 745 N N . TYR A 1 91 ? 1.045 9.265 16.177 1.00 78.94 91 TYR A N 1
ATOM 746 C CA . TYR A 1 91 ? 1.999 10.040 16.954 1.00 78.94 91 TYR A CA 1
ATOM 747 C C . TYR A 1 91 ? 1.291 11.291 17.459 1.00 78.94 91 TYR A C 1
ATOM 749 O O . TYR A 1 91 ? 0.715 12.052 16.681 1.00 78.94 91 TYR A O 1
ATOM 757 N N . PHE A 1 92 ? 1.321 11.480 18.771 1.00 80.38 92 PHE A N 1
ATOM 758 C CA . PHE A 1 92 ? 0.958 12.744 19.388 1.00 80.38 92 PHE A CA 1
ATOM 759 C C . PHE A 1 92 ? 2.246 13.515 19.622 1.00 80.38 92 PHE A C 1
ATOM 761 O O . PHE A 1 92 ? 3.181 12.984 20.229 1.00 80.38 92 PHE A O 1
ATOM 768 N N . TRP A 1 93 ? 2.301 14.758 19.147 1.00 83.12 93 TRP A N 1
ATOM 769 C CA . TRP A 1 93 ? 3.338 15.670 19.599 1.00 83.12 93 TRP A CA 1
ATOM 770 C C . TRP A 1 93 ? 3.109 15.920 21.087 1.00 83.12 93 TRP A C 1
ATOM 772 O O . TRP A 1 93 ? 2.109 16.519 21.483 1.00 83.12 93 TRP A O 1
ATOM 782 N N . LYS A 1 94 ? 4.012 15.410 21.921 1.00 83.56 94 LYS A N 1
ATOM 783 C CA . LYS A 1 94 ? 4.051 15.778 23.331 1.00 83.56 94 LYS A CA 1
ATOM 784 C C . LYS A 1 94 ? 4.977 16.969 23.451 1.00 83.56 94 LYS A C 1
ATOM 786 O O . LYS A 1 94 ? 6.119 16.905 23.001 1.00 83.56 94 LYS A O 1
ATOM 791 N N . ILE A 1 95 ? 4.480 18.035 24.068 1.00 84.44 95 ILE A N 1
ATOM 792 C CA . ILE A 1 95 ? 5.324 19.166 24.434 1.00 84.44 95 ILE A CA 1
ATOM 793 C C . ILE A 1 95 ? 6.436 18.601 25.328 1.00 84.44 95 ILE A C 1
ATOM 795 O O . ILE A 1 95 ? 6.116 17.931 26.318 1.00 84.44 95 ILE A O 1
ATOM 799 N N . PRO A 1 96 ? 7.720 18.796 24.978 1.00 83.75 96 PRO A N 1
ATOM 800 C CA . PRO A 1 96 ? 8.805 18.353 25.835 1.00 83.75 96 PRO A CA 1
ATOM 801 C C . PRO A 1 96 ? 8.623 18.994 27.216 1.00 83.75 96 PRO A C 1
ATOM 803 O O . PRO A 1 96 ? 8.213 20.158 27.293 1.00 83.75 96 PRO A O 1
ATOM 806 N N . PRO A 1 97 ? 8.870 18.253 28.311 1.00 80.81 97 PRO A N 1
ATOM 807 C CA . PRO A 1 97 ? 8.716 18.807 29.647 1.00 80.81 97 PRO A CA 1
ATOM 808 C C . PRO A 1 97 ? 9.525 20.101 29.726 1.00 80.81 97 PRO A C 1
ATOM 810 O O . PRO A 1 97 ? 10.685 20.131 29.305 1.00 80.81 97 PRO A O 1
ATOM 813 N N . LYS A 1 98 ? 8.898 21.179 30.221 1.00 77.50 98 LYS A N 1
ATOM 814 C CA . LYS A 1 98 ? 9.614 22.428 30.495 1.00 77.50 98 LYS A CA 1
ATOM 815 C C . LYS A 1 98 ? 10.802 22.037 31.360 1.00 77.50 98 LYS A C 1
ATOM 817 O O . LYS A 1 98 ? 10.589 21.466 32.430 1.00 77.50 98 LYS A O 1
ATOM 822 N N . LEU A 1 99 ? 12.019 22.276 30.864 1.00 68.00 99 LEU A N 1
ATOM 823 C CA . LEU A 1 99 ? 13.232 22.059 31.641 1.00 68.00 99 LEU A CA 1
ATOM 824 C C . LEU A 1 99 ? 12.975 22.693 33.008 1.00 68.00 99 LEU A C 1
ATOM 826 O O . LEU A 1 99 ? 12.624 23.875 33.085 1.00 68.00 99 LEU A O 1
ATOM 830 N N . GLY A 1 100 ? 13.024 21.879 34.067 1.00 66.38 100 GLY A N 1
ATOM 831 C CA . GLY A 1 100 ? 12.870 22.386 35.423 1.00 66.38 100 GLY A CA 1
ATOM 832 C C . GLY A 1 100 ? 13.842 23.546 35.629 1.00 66.38 100 GLY A C 1
ATOM 833 O O . GLY A 1 100 ? 14.862 23.641 34.947 1.00 66.38 100 GLY A O 1
ATOM 834 N N . ARG A 1 101 ? 13.557 24.436 36.582 1.00 60.78 101 ARG A N 1
ATOM 835 C CA . ARG A 1 101 ? 14.404 25.608 36.888 1.00 60.78 101 ARG A CA 1
ATOM 836 C C . ARG A 1 101 ? 15.860 25.261 37.269 1.00 60.78 101 ARG A C 1
ATOM 838 O O . ARG A 1 101 ? 16.633 26.167 37.556 1.00 60.78 101 ARG A O 1
ATOM 845 N N . HIS A 1 102 ? 16.248 23.987 37.255 1.00 61.75 102 HIS A N 1
ATOM 846 C CA . HIS A 1 102 ? 17.624 23.540 37.368 1.00 61.75 102 HIS 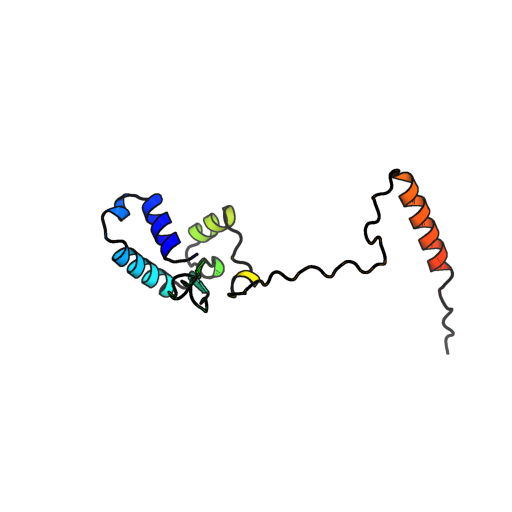A CA 1
ATOM 847 C C . HIS A 1 102 ? 18.269 23.447 35.978 1.00 61.75 102 HIS A C 1
ATOM 849 O O . HIS A 1 102 ? 18.115 22.477 35.235 1.00 61.75 102 HIS A O 1
ATOM 855 N N . ARG A 1 103 ? 18.964 24.526 35.621 1.00 56.72 103 ARG A N 1
ATOM 856 C CA . ARG A 1 103 ? 19.745 24.662 34.392 1.00 56.72 103 ARG A CA 1
ATOM 857 C C . ARG A 1 103 ? 20.777 23.530 34.254 1.00 56.72 103 ARG A C 1
ATOM 859 O O . ARG A 1 103 ? 21.400 23.122 35.227 1.00 56.72 103 ARG A O 1
ATOM 866 N N . SER A 1 104 ? 21.028 23.165 32.996 1.00 57.19 104 SER A N 1
ATOM 867 C CA . SER A 1 104 ? 22.254 22.529 32.492 1.00 57.19 104 SER A CA 1
ATOM 868 C C . SER A 1 104 ? 22.367 20.999 32.575 1.00 57.19 104 SER A C 1
ATOM 870 O O . SER A 1 104 ? 23.206 20.463 33.287 1.00 57.19 104 SER A O 1
ATOM 872 N N . SER A 1 105 ? 21.616 20.276 31.735 1.00 60.69 105 SER A N 1
ATOM 873 C CA . SER A 1 105 ? 22.076 18.966 31.230 1.00 60.69 105 SER A CA 1
ATOM 874 C C . SER A 1 105 ? 23.023 19.101 30.028 1.00 60.69 105 SER A C 1
ATOM 876 O O . SER A 1 105 ? 23.616 18.117 29.593 1.00 60.69 105 SER A O 1
ATOM 878 N N . TYR A 1 106 ? 23.175 20.312 29.480 1.00 70.88 106 TYR A N 1
ATOM 879 C CA . TYR A 1 106 ? 24.209 20.593 28.495 1.00 70.88 106 TYR A CA 1
ATOM 880 C C . TYR A 1 106 ? 25.538 20.766 29.226 1.00 70.88 106 TYR A C 1
ATOM 882 O O . TYR A 1 106 ? 25.783 21.784 29.870 1.00 70.88 106 TYR A O 1
ATOM 890 N N . ILE A 1 107 ? 26.381 19.743 29.149 1.00 68.44 107 ILE A N 1
ATOM 891 C CA . ILE A 1 107 ? 27.802 19.880 29.435 1.00 68.44 107 ILE A CA 1
ATOM 892 C C . ILE A 1 107 ? 28.431 20.226 28.083 1.00 68.44 107 ILE A C 1
ATOM 894 O O . ILE A 1 107 ? 28.457 19.352 27.212 1.00 68.44 107 ILE A O 1
ATOM 898 N N . PRO A 1 108 ? 28.864 21.478 27.847 1.00 71.69 108 PRO A N 1
ATOM 899 C CA . PRO A 1 108 ? 29.593 21.796 26.630 1.00 71.69 108 PRO A CA 1
ATOM 900 C C . PRO A 1 108 ? 30.813 20.870 26.518 1.00 71.69 108 PRO A C 1
ATOM 902 O O . PRO A 1 108 ? 31.423 20.543 27.543 1.00 71.69 108 PRO A O 1
ATOM 905 N N . PRO A 1 109 ? 31.182 20.436 25.301 1.00 71.31 109 PRO A N 1
ATOM 906 C CA . PRO A 1 109 ? 32.435 19.725 25.101 1.00 71.31 109 PRO A CA 1
ATOM 907 C C . PRO A 1 109 ? 33.578 20.562 25.698 1.00 71.31 109 PRO A C 1
ATOM 909 O O . PRO A 1 109 ? 33.574 21.784 25.523 1.00 71.31 109 PRO A O 1
ATOM 912 N N . PRO A 1 110 ? 34.530 19.953 26.426 1.00 69.69 110 PRO A N 1
ATOM 913 C CA . PRO A 1 110 ? 35.647 20.701 26.986 1.00 69.69 110 PRO A CA 1
ATOM 914 C C . PRO A 1 110 ? 36.416 21.372 25.848 1.00 69.69 110 PRO A C 1
ATOM 916 O O . PRO A 1 110 ? 36.726 20.730 24.844 1.00 69.69 110 PRO A O 1
ATOM 919 N N . ALA A 1 111 ? 36.724 22.659 26.009 1.00 69.75 111 ALA A N 1
ATOM 920 C CA . ALA A 1 111 ? 37.452 23.432 25.004 1.00 69.75 111 ALA A CA 1
ATOM 921 C C . ALA A 1 111 ? 38.850 22.849 24.720 1.00 69.75 111 ALA A C 1
ATOM 923 O O . ALA A 1 111 ? 39.368 23.009 23.619 1.00 69.75 111 ALA A O 1
ATOM 924 N N . ASN A 1 112 ? 39.425 22.123 25.689 1.00 71.81 112 ASN A N 1
ATOM 925 C CA . ASN A 1 112 ? 40.747 21.517 25.602 1.00 71.81 112 ASN A CA 1
ATOM 926 C C . ASN A 1 112 ? 40.688 19.985 25.777 1.00 71.81 112 ASN A C 1
ATOM 928 O O . ASN A 1 112 ? 40.268 19.497 26.831 1.00 71.81 112 ASN A O 1
ATOM 932 N N . PRO A 1 113 ? 41.183 19.195 24.805 1.00 62.72 113 PRO A N 1
ATOM 933 C CA . PRO A 1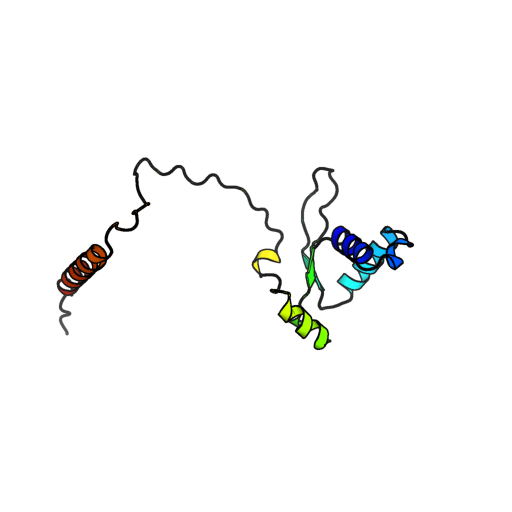 113 ? 41.216 17.729 24.889 1.00 62.72 113 PRO A CA 1
ATOM 934 C C . PRO A 1 113 ? 42.046 17.167 26.059 1.00 62.72 113 PRO A C 1
ATOM 936 O O . PRO A 1 113 ? 41.867 16.013 26.452 1.00 62.72 113 PRO A O 1
ATOM 939 N N . SER A 1 114 ? 42.962 17.959 26.626 1.00 61.47 114 SER A N 1
ATOM 940 C CA . SER A 1 114 ? 43.850 17.566 27.729 1.00 61.47 114 SER A CA 1
ATOM 941 C C . SER A 1 114 ? 43.136 17.428 29.082 1.00 61.47 114 SER A C 1
ATOM 943 O O . SER A 1 114 ? 43.563 16.626 29.914 1.00 61.47 114 SER A O 1
ATOM 945 N N . GLU A 1 115 ? 42.009 18.116 29.296 1.00 59.91 115 GLU A N 1
ATOM 946 C CA . GLU A 1 115 ? 41.241 18.053 30.553 1.00 59.91 115 GLU A CA 1
ATOM 947 C C . GLU A 1 115 ? 40.488 16.724 30.739 1.00 59.91 115 GLU A C 1
ATOM 949 O O . GLU A 1 115 ? 40.214 16.302 31.867 1.00 59.91 115 GLU A O 1
ATOM 954 N N . ILE A 1 116 ? 40.201 16.015 29.642 1.00 59.84 116 ILE A N 1
ATOM 955 C CA . ILE A 1 116 ? 39.489 14.727 29.652 1.00 59.84 116 ILE A CA 1
ATOM 956 C C . ILE A 1 116 ? 40.313 13.652 30.376 1.00 59.84 116 ILE A C 1
ATOM 958 O O . ILE A 1 116 ? 39.752 12.811 31.084 1.00 59.84 116 ILE A O 1
ATOM 962 N N . LYS A 1 117 ? 41.648 13.691 30.249 1.00 57.50 117 LYS A N 1
ATOM 963 C CA . LYS A 1 117 ? 42.545 12.709 30.881 1.00 57.50 117 LYS A CA 1
ATOM 964 C C . LYS A 1 117 ? 42.602 12.874 32.403 1.00 57.50 117 LYS A C 1
ATOM 966 O O . LYS A 1 117 ? 42.564 11.874 33.111 1.00 57.50 117 LYS A O 1
ATOM 971 N N . SER A 1 118 ? 42.608 14.114 32.901 1.00 56.88 118 SER A N 1
ATOM 972 C CA . SER A 1 118 ? 42.725 14.413 34.339 1.00 56.88 118 SER A CA 1
ATOM 973 C C . SER A 1 118 ? 41.462 14.065 35.143 1.00 56.88 118 SER A C 1
ATOM 975 O O . SER A 1 118 ? 41.550 13.624 36.288 1.00 56.88 118 SER A O 1
ATOM 977 N N . LYS A 1 119 ? 40.267 14.205 34.549 1.00 56.84 119 LYS A N 1
ATOM 978 C CA . LYS A 1 119 ? 39.015 13.786 35.209 1.00 56.84 119 LYS A CA 1
ATOM 979 C C . LYS A 1 119 ? 38.864 12.265 35.277 1.00 56.84 119 LYS A C 1
ATOM 981 O O . LYS A 1 119 ? 38.354 11.757 36.272 1.00 56.84 119 LYS A O 1
ATOM 986 N N . ARG A 1 120 ? 39.325 11.540 34.249 1.00 57.34 120 ARG A N 1
ATOM 987 C CA . ARG A 1 120 ? 39.282 10.069 34.217 1.00 57.34 120 ARG A CA 1
ATOM 988 C C . ARG A 1 120 ? 40.216 9.441 35.251 1.00 57.34 120 ARG A C 1
ATOM 990 O O . ARG A 1 120 ? 39.812 8.478 35.888 1.00 57.34 120 ARG A O 1
ATOM 997 N N . SER A 1 121 ? 41.411 10.000 35.459 1.00 55.03 121 SER A N 1
ATOM 998 C CA . SER A 1 121 ? 42.343 9.504 36.480 1.00 55.03 121 SER A CA 1
ATOM 999 C C . SER A 1 121 ? 41.821 9.719 37.906 1.00 55.03 121 SER A C 1
ATOM 1001 O O . SER A 1 121 ? 41.836 8.780 38.694 1.00 55.03 121 SER A O 1
ATOM 1003 N N . ARG A 1 122 ? 41.237 10.888 38.216 1.00 54.16 122 ARG A N 1
ATOM 1004 C CA . ARG A 1 122 ? 40.638 11.143 39.546 1.00 54.16 122 ARG A CA 1
ATOM 1005 C C . ARG A 1 122 ? 39.431 10.254 39.867 1.00 54.16 122 ARG A C 1
ATOM 1007 O O . ARG A 1 122 ? 39.224 9.915 41.026 1.00 54.16 122 ARG A O 1
ATOM 1014 N N . GLN A 1 123 ? 38.624 9.886 38.868 1.00 55.03 123 GLN A N 1
ATOM 1015 C CA . GLN A 1 123 ? 37.495 8.967 39.077 1.00 55.03 123 GLN A CA 1
ATOM 1016 C C . GLN A 1 123 ? 37.941 7.519 39.319 1.00 55.03 123 GLN A C 1
ATOM 1018 O O . GLN A 1 123 ? 37.262 6.799 40.045 1.00 55.03 123 GLN A O 1
ATOM 1023 N N . PHE A 1 124 ? 39.069 7.092 38.743 1.00 53.12 124 PHE A N 1
ATOM 1024 C CA . PHE A 1 124 ? 39.625 5.761 39.000 1.00 53.12 124 PHE A CA 1
ATOM 1025 C C . PHE A 1 124 ? 40.194 5.643 40.426 1.00 53.12 124 PHE A C 1
ATOM 1027 O O . PHE A 1 124 ? 39.864 4.683 41.116 1.00 53.12 124 PHE A O 1
ATOM 1034 N N . GLU A 1 125 ? 40.926 6.649 40.920 1.00 51.78 125 GLU A N 1
ATOM 1035 C CA . GLU A 1 125 ? 41.489 6.645 42.288 1.00 51.78 125 GLU A CA 1
ATOM 1036 C C . GLU A 1 125 ? 40.421 6.688 43.400 1.00 51.78 125 GLU A C 1
ATOM 1038 O O . GLU A 1 125 ? 40.614 6.141 44.487 1.00 51.78 125 GLU A O 1
ATOM 1043 N N . GLN A 1 126 ? 39.267 7.320 43.153 1.00 51.00 126 GLN A N 1
ATOM 1044 C CA . GLN A 1 126 ? 38.167 7.352 44.128 1.00 51.00 126 GLN A CA 1
ATOM 1045 C C . GLN A 1 126 ? 37.377 6.037 44.198 1.00 51.00 126 GLN A C 1
ATOM 1047 O O . GLN A 1 126 ? 36.798 5.737 45.242 1.00 51.00 126 GLN A O 1
ATOM 1052 N N . ASN A 1 127 ? 37.360 5.246 43.122 1.00 51.09 127 ASN A N 1
ATOM 1053 C CA . ASN A 1 127 ? 36.675 3.953 43.104 1.00 51.09 127 ASN A CA 1
ATOM 1054 C C . ASN A 1 127 ? 37.513 2.832 43.735 1.00 51.09 127 ASN A C 1
ATOM 1056 O O . ASN A 1 127 ? 36.941 1.927 44.334 1.00 51.09 127 ASN A O 1
ATOM 1060 N N . GLU A 1 128 ? 38.845 2.902 43.654 1.00 47.75 128 GLU A N 1
ATOM 1061 C CA . GLU A 1 128 ? 39.737 1.882 44.232 1.00 47.75 128 GLU A CA 1
ATOM 1062 C C . GLU A 1 128 ? 39.766 1.911 45.772 1.00 47.75 128 GLU A C 1
ATOM 1064 O O . GLU A 1 128 ? 39.945 0.883 46.418 1.00 47.75 128 GLU A O 1
ATOM 1069 N N . ASN A 1 129 ? 39.504 3.072 46.383 1.00 49.38 129 ASN A N 1
ATOM 1070 C CA . ASN A 1 129 ? 39.509 3.234 47.842 1.00 49.38 129 ASN A CA 1
ATOM 1071 C C . ASN A 1 129 ? 38.197 2.816 48.540 1.00 49.38 129 ASN A C 1
ATOM 1073 O O . ASN A 1 129 ? 38.114 2.894 49.764 1.00 49.38 129 ASN A O 1
ATOM 1077 N N . ASN A 1 130 ? 37.177 2.375 47.793 1.00 52.34 130 ASN A N 1
ATOM 1078 C CA . ASN A 1 130 ? 35.837 2.066 48.315 1.00 52.34 130 ASN A CA 1
ATOM 1079 C C . ASN A 1 130 ? 35.432 0.580 48.185 1.00 52.34 130 ASN A C 1
ATOM 1081 O O . ASN A 1 130 ? 34.239 0.272 48.191 1.00 52.34 130 ASN A O 1
ATOM 1085 N N . GLU A 1 131 ? 36.378 -0.365 48.103 1.00 45.81 131 GLU A N 1
ATOM 1086 C CA . GLU A 1 131 ? 36.057 -1.797 48.255 1.00 45.81 131 GLU A CA 1
ATOM 1087 C C . GLU A 1 131 ? 36.008 -2.229 49.742 1.00 45.81 131 GLU A C 1
ATOM 1089 O O . GLU A 1 131 ? 37.030 -2.194 50.434 1.00 45.81 131 GLU A O 1
ATOM 1094 N N . PRO A 1 132 ? 34.857 -2.700 50.272 1.00 49.50 132 PRO A N 1
ATOM 1095 C CA . PRO A 1 132 ? 34.795 -3.288 51.606 1.00 49.50 132 PRO A CA 1
ATOM 1096 C C . PRO A 1 132 ? 35.365 -4.719 51.602 1.00 49.50 132 PRO A C 1
ATOM 1098 O O . PRO A 1 132 ? 34.876 -5.603 50.894 1.00 49.50 132 PRO A O 1
ATOM 1101 N N . LYS A 1 133 ? 36.381 -4.967 52.443 1.00 51.41 133 LYS A N 1
ATOM 1102 C CA . LYS A 1 133 ? 36.976 -6.296 52.676 1.00 51.41 133 LYS A CA 1
ATOM 1103 C C . LYS A 1 133 ? 35.903 -7.277 53.170 1.00 51.41 133 LYS A C 1
ATOM 1105 O O . LYS A 1 133 ? 35.422 -7.155 54.293 1.00 51.41 133 LYS A O 1
ATOM 1110 N N . LYS A 1 134 ? 35.548 -8.272 52.350 1.00 42.78 134 LYS A N 1
ATOM 1111 C CA . LYS A 1 134 ? 34.687 -9.392 52.762 1.00 42.78 134 LYS A CA 1
ATOM 1112 C C . LYS A 1 134 ? 35.430 -10.282 53.765 1.00 42.78 134 LYS A C 1
ATOM 1114 O O . LYS A 1 134 ? 36.399 -10.946 53.404 1.00 42.78 134 LYS A O 1
ATOM 1119 N N . THR A 1 135 ? 34.956 -10.316 55.005 1.00 38.88 135 THR A N 1
ATOM 1120 C CA . THR A 1 135 ? 35.265 -11.348 56.002 1.00 38.88 135 THR A CA 1
ATOM 1121 C C . THR A 1 135 ? 34.707 -12.698 55.533 1.00 38.88 135 THR A C 1
ATOM 1123 O O . THR A 1 135 ? 33.536 -12.798 55.170 1.00 38.88 135 THR A O 1
ATOM 1126 N N . LYS A 1 136 ? 35.556 -13.733 55.491 1.00 42.78 136 LYS A N 1
ATOM 1127 C CA . LYS A 1 136 ? 35.141 -15.133 55.300 1.00 42.78 136 LYS A CA 1
ATOM 1128 C C . LYS A 1 136 ? 34.785 -15.748 56.660 1.00 42.78 136 LYS A C 1
ATOM 1130 O O . LYS A 1 136 ? 35.430 -15.397 57.647 1.00 42.78 136 LYS A O 1
ATOM 1135 N N . LEU A 1 137 ? 33.757 -16.607 56.658 1.00 39.59 137 LEU A N 1
ATOM 1136 C CA . LEU A 1 137 ? 33.366 -17.490 57.766 1.00 39.59 137 LEU A CA 1
ATOM 1137 C C . LEU A 1 137 ? 34.527 -18.371 58.239 1.00 39.59 137 LEU A C 1
ATOM 1139 O O . LEU A 1 137 ? 35.313 -18.799 57.360 1.00 39.59 137 LEU A O 1
#

Secondary structure (DSSP, 8-state):
--HHHHHHHHHHH-GGGGGS-HHHHHHHHHHHHHH-TTEEEEPPPSB-TTSPBPPPEEEE-GGG-S-HHHHHHHHHH-PPPPGGGGS--PPP-PPPPPPPSS--S--PPPSSTTHHHHHHHHHHHHHHTT-------

Organism: NCBI:txid936053